Protein AF-A0A1M3NWN2-F1 (afdb_monomer_lite)

Secondary structure (DSSP, 8-state):
----SSTTT-GGGTTS-HHHHHHHHHHHHHHT--HHHHHHHHHHHHHHHHHHHHHHHHH--SGGGGGGHHHHHHHHHHHIIIIIIHHHHHHHHHHTHHHHHHT---

Sequence (106 aa):
MTIYWRLRDIPELRGVSRSRRRRLWREAWSRSFSVRSMGLRLAVMLAFAGLSILLGHLLWPGWLVSAYAIPGILLAGVFNDHAVAQPAARRWLREHAHELDRYAPA

Foldseek 3Di:
DDFDPDLCVQPLCPPPDPVVSVVLLVVLLVVLDDPVLVVVLVVQLVVLLVVQLVVLCVVDPDPCSNVSSVVSNVVSVVCSVGVPRVVSSSVSSVVCVVVVVVPDDD

Structure (mmCIF, N/CA/C/O backbone):
data_AF-A0A1M3NWN2-F1
#
_entry.id   AF-A0A1M3NWN2-F1
#
loop_
_atom_site.group_PDB
_atom_site.id
_atom_site.type_symbol
_atom_site.label_atom_id
_atom_site.label_alt_id
_atom_site.label_comp_id
_atom_site.label_asym_id
_atom_site.label_entity_id
_atom_site.label_seq_id
_atom_site.pdbx_PDB_ins_code
_atom_site.Cartn_x
_atom_site.Cartn_y
_atom_site.Cartn_z
_atom_site.occupancy
_atom_site.B_iso_or_equiv
_atom_site.auth_seq_id
_atom_site.auth_comp_id
_atom_site.auth_asym_id
_atom_site.auth_atom_id
_atom_site.pdbx_PDB_model_num
ATOM 1 N N . MET A 1 1 ? -4.490 -15.087 0.536 1.00 55.69 1 MET A N 1
ATOM 2 C CA . MET A 1 1 ? -4.491 -13.674 0.979 1.00 55.69 1 MET A CA 1
ATOM 3 C C . MET A 1 1 ? -5.793 -13.049 0.494 1.00 55.69 1 MET A C 1
ATOM 5 O O . MET A 1 1 ? -6.020 -13.057 -0.705 1.00 55.69 1 MET A O 1
ATOM 9 N N . THR A 1 2 ? -6.702 -12.628 1.379 1.00 71.81 2 THR A N 1
ATOM 10 C CA . THR A 1 2 ? -8.012 -12.093 0.950 1.00 71.81 2 THR A CA 1
ATOM 11 C C . THR A 1 2 ? -7.910 -10.588 0.732 1.00 71.81 2 THR A C 1
ATOM 13 O O . THR A 1 2 ? -7.611 -9.855 1.678 1.00 7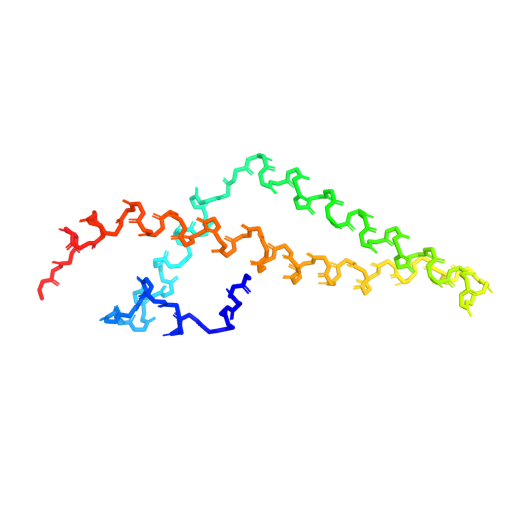1.81 2 THR A O 1
ATOM 16 N N . ILE A 1 3 ? -8.147 -10.144 -0.502 1.00 73.12 3 ILE A N 1
ATOM 17 C CA . ILE A 1 3 ? -8.103 -8.734 -0.898 1.00 73.12 3 ILE A CA 1
ATOM 18 C C . ILE A 1 3 ? -9.499 -8.136 -0.724 1.00 73.12 3 ILE A C 1
ATOM 20 O O . ILE A 1 3 ? -10.464 -8.646 -1.290 1.00 73.12 3 ILE A O 1
ATOM 24 N N . TYR A 1 4 ? -9.610 -7.052 0.048 1.00 79.06 4 TYR A N 1
ATOM 25 C CA . TYR A 1 4 ? -10.870 -6.320 0.198 1.00 79.06 4 TYR A CA 1
ATOM 26 C C . TYR A 1 4 ? -10.771 -4.980 -0.518 1.00 79.06 4 TYR A C 1
ATOM 28 O O . TYR A 1 4 ? -10.039 -4.091 -0.086 1.00 79.06 4 TYR A O 1
ATOM 36 N N . TRP A 1 5 ? -11.533 -4.834 -1.597 1.00 76.25 5 TRP A N 1
ATOM 37 C CA . TRP A 1 5 ? -11.537 -3.629 -2.427 1.00 76.25 5 TRP A CA 1
ATOM 38 C C . TRP A 1 5 ? -12.361 -2.486 -1.831 1.00 76.25 5 TRP A C 1
ATOM 40 O O . TRP A 1 5 ? -12.127 -1.320 -2.142 1.00 76.25 5 TRP A O 1
ATOM 50 N N . ARG A 1 6 ? -13.334 -2.787 -0.959 1.00 81.56 6 ARG A N 1
ATOM 51 C CA . ARG A 1 6 ? -14.149 -1.772 -0.280 1.00 81.56 6 ARG A CA 1
ATOM 52 C C . ARG A 1 6 ? -14.054 -1.927 1.230 1.00 81.56 6 ARG A C 1
ATOM 54 O O . ARG A 1 6 ? -14.165 -3.022 1.767 1.00 81.56 6 ARG A O 1
ATOM 61 N N . LEU A 1 7 ? -13.999 -0.792 1.929 1.00 79.44 7 LEU A N 1
ATOM 62 C CA . LEU A 1 7 ? -14.019 -0.738 3.400 1.00 79.44 7 LEU A CA 1
ATOM 63 C C . LEU A 1 7 ? -15.223 -1.449 4.024 1.00 79.44 7 LEU A C 1
ATOM 65 O O . LEU A 1 7 ? -15.151 -1.909 5.155 1.00 79.44 7 LEU A O 1
ATOM 69 N N . ARG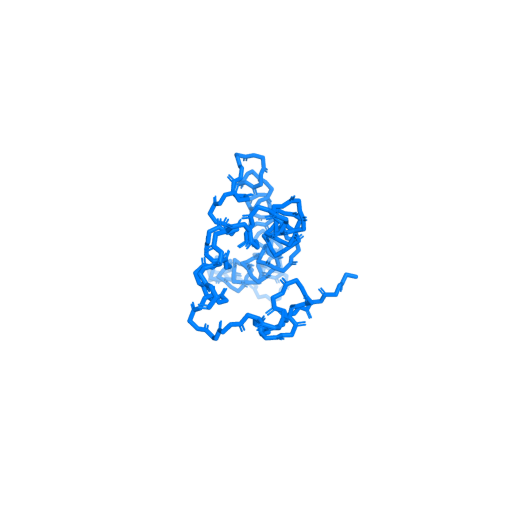 A 1 8 ? -16.349 -1.517 3.306 1.00 78.50 8 ARG A N 1
ATOM 70 C CA . ARG A 1 8 ? -17.560 -2.192 3.785 1.00 78.50 8 ARG A CA 1
ATOM 71 C C . ARG A 1 8 ? -17.432 -3.715 3.819 1.00 78.50 8 ARG A C 1
ATOM 73 O O . ARG A 1 8 ? -18.183 -4.344 4.551 1.00 78.50 8 ARG A O 1
ATOM 80 N N . ASP A 1 9 ? -16.523 -4.268 3.022 1.00 84.25 9 ASP A N 1
ATOM 81 C CA . ASP A 1 9 ? -16.339 -5.711 2.897 1.00 84.25 9 ASP A CA 1
ATOM 82 C C . ASP A 1 9 ? -15.378 -6.228 3.986 1.00 84.25 9 ASP A C 1
ATOM 84 O O . ASP A 1 9 ? -15.328 -7.428 4.246 1.00 84.25 9 ASP A O 1
ATOM 88 N N . ILE A 1 10 ? -14.659 -5.316 4.660 1.00 82.31 10 ILE A N 1
ATOM 89 C CA . ILE A 1 10 ? -13.730 -5.609 5.753 1.00 82.31 10 ILE A CA 1
ATOM 90 C C . ILE A 1 10 ? -14.522 -6.135 6.963 1.00 82.31 10 ILE A C 1
ATOM 92 O O . ILE A 1 10 ? -15.334 -5.388 7.519 1.00 82.31 10 ILE A O 1
ATOM 96 N N . PRO A 1 11 ? -14.296 -7.393 7.393 1.00 81.12 11 PRO A N 1
ATOM 97 C CA . PRO A 1 11 ? -15.013 -8.000 8.514 1.00 81.12 11 PRO A CA 1
ATOM 98 C C . PRO A 1 11 ? -14.905 -7.181 9.800 1.00 81.12 11 PRO A C 1
ATOM 100 O O . PRO A 1 11 ? -15.899 -6.997 10.492 1.00 81.12 11 PRO A O 1
ATOM 103 N N . GLU A 1 12 ? -13.718 -6.627 10.059 1.00 80.69 12 GLU A N 1
ATOM 104 C CA . GLU A 1 12 ? -13.393 -5.845 11.256 1.00 80.69 12 GLU A CA 1
ATOM 105 C C . GLU A 1 12 ? -14.144 -4.501 11.342 1.00 80.69 12 GLU A C 1
ATOM 107 O O . GLU A 1 12 ? -14.119 -3.843 12.373 1.00 80.69 12 GLU A O 1
ATOM 112 N N . LEU A 1 13 ? -14.806 -4.070 10.264 1.00 81.00 13 LEU A N 1
ATOM 113 C CA . LEU A 1 13 ? -15.554 -2.811 10.191 1.00 81.00 13 LEU A CA 1
ATOM 114 C C . LEU A 1 13 ? -17.064 -3.023 9.982 1.00 81.00 13 LEU A C 1
ATOM 116 O O . LEU A 1 13 ? -17.796 -2.060 9.712 1.00 81.00 13 LEU A O 1
ATOM 120 N N . ARG A 1 14 ? -17.548 -4.271 10.061 1.00 80.31 14 ARG A N 1
ATOM 121 C CA . ARG A 1 14 ? -18.988 -4.568 10.005 1.00 80.31 14 ARG A CA 1
ATOM 122 C C . ARG A 1 14 ? -19.684 -3.989 11.240 1.00 80.31 14 ARG A C 1
ATOM 124 O O . ARG A 1 14 ? -19.103 -3.924 12.311 1.00 80.31 14 ARG A O 1
ATOM 131 N N . GLY A 1 15 ? -20.913 -3.502 11.071 1.00 77.81 15 GLY A N 1
ATOM 132 C CA . GLY A 1 15 ? -21.684 -2.856 12.147 1.00 77.81 15 GLY A CA 1
ATOM 133 C C . GLY A 1 15 ? -21.350 -1.379 12.399 1.00 77.81 15 GLY A C 1
ATOM 134 O O . GLY A 1 15 ? -22.179 -0.645 12.919 1.00 77.81 15 GLY A O 1
ATOM 135 N N . VAL A 1 16 ? -20.196 -0.884 11.941 1.00 80.88 16 VAL A N 1
ATOM 136 C CA . VAL A 1 16 ? -19.801 0.523 12.125 1.00 80.88 16 VAL A CA 1
ATOM 137 C C . VAL A 1 16 ? -20.500 1.436 11.103 1.00 80.88 16 VAL A C 1
ATOM 139 O O . VAL A 1 16 ? -20.682 1.060 9.940 1.00 80.88 16 VAL A O 1
ATOM 142 N N . SER A 1 17 ? -20.859 2.669 11.474 1.00 83.38 17 SER A N 1
ATOM 143 C CA . SER A 1 17 ? -21.413 3.660 10.535 1.00 83.38 17 SER A CA 1
ATOM 144 C C . SER A 1 17 ? -20.405 4.060 9.442 1.00 83.38 17 SER A C 1
ATOM 146 O O . SER A 1 17 ? -19.187 3.980 9.615 1.00 83.38 17 SER A O 1
ATOM 148 N N . ARG A 1 18 ? -20.887 4.501 8.271 1.00 79.69 18 ARG A N 1
ATOM 149 C CA . ARG A 1 18 ? -20.024 4.790 7.103 1.00 79.69 18 ARG A CA 1
ATOM 150 C C . ARG A 1 18 ? -18.969 5.871 7.384 1.00 79.69 18 ARG A C 1
ATOM 152 O O . ARG A 1 18 ? -17.839 5.750 6.908 1.00 79.69 18 ARG A O 1
ATOM 159 N N . SER A 1 19 ? -19.329 6.906 8.144 1.00 79.25 19 SER A N 1
ATOM 160 C CA . SER A 1 19 ? -18.424 7.987 8.559 1.00 79.25 19 SER A CA 1
ATOM 161 C C . SER A 1 19 ? -17.333 7.470 9.502 1.00 79.25 19 SER A C 1
ATOM 163 O O . SER A 1 19 ? -16.149 7.724 9.273 1.00 79.25 19 SER A O 1
ATOM 165 N N . ARG A 1 20 ? -17.709 6.655 10.496 1.00 81.50 20 ARG A N 1
ATOM 166 C CA . ARG A 1 20 ? -16.779 6.082 11.477 1.00 81.50 20 ARG A CA 1
ATOM 167 C C . ARG A 1 20 ? -15.846 5.036 10.858 1.00 81.50 20 ARG A C 1
ATOM 169 O O . ARG A 1 20 ? -14.657 5.068 11.156 1.00 81.50 20 ARG A O 1
ATOM 176 N N . ARG A 1 21 ? -16.303 4.216 9.897 1.00 86.19 21 ARG A N 1
ATOM 177 C CA . ARG A 1 21 ? -15.435 3.265 9.160 1.00 86.19 21 ARG A CA 1
ATOM 178 C C . ARG A 1 21 ? -14.230 3.939 8.515 1.00 86.19 21 ARG A C 1
ATOM 180 O O . ARG A 1 21 ? -13.123 3.426 8.604 1.00 86.19 21 ARG A O 1
ATOM 187 N N . ARG A 1 22 ? -14.436 5.087 7.860 1.00 84.38 22 ARG A N 1
ATOM 188 C CA . ARG A 1 22 ? -13.344 5.824 7.201 1.00 84.38 22 ARG A CA 1
ATOM 189 C C . ARG A 1 22 ? -12.349 6.384 8.211 1.00 84.38 22 ARG A C 1
ATOM 191 O O . ARG A 1 22 ? -11.152 6.347 7.946 1.00 84.38 22 ARG A O 1
ATOM 198 N N . ARG A 1 23 ? -12.839 6.891 9.346 1.00 84.69 23 ARG A N 1
ATOM 199 C CA . ARG A 1 23 ? -11.991 7.418 10.420 1.00 84.69 23 ARG A CA 1
ATOM 200 C C . ARG A 1 23 ? -11.135 6.312 11.037 1.00 84.69 23 ARG A C 1
ATOM 202 O O . ARG A 1 23 ? -9.918 6.444 11.030 1.00 84.69 23 ARG A O 1
ATOM 209 N N . LE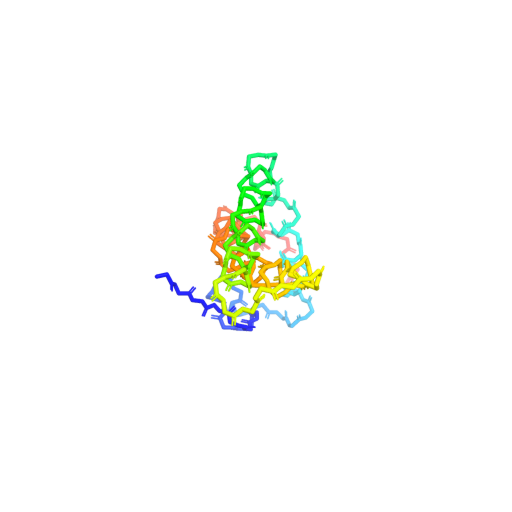U A 1 24 ? -11.759 5.205 11.441 1.00 85.12 24 LEU A N 1
ATOM 210 C CA . LEU A 1 24 ? -11.064 4.044 12.007 1.00 85.12 24 LEU A CA 1
ATOM 211 C C . LEU A 1 24 ? -10.064 3.438 11.027 1.00 85.12 24 LEU A C 1
ATOM 213 O O . LEU A 1 24 ? -8.955 3.095 11.411 1.00 85.12 24 LEU A O 1
ATOM 217 N N . TRP A 1 25 ? -10.423 3.354 9.744 1.00 87.25 25 TRP A N 1
ATOM 218 C CA . TRP A 1 25 ? -9.498 2.872 8.726 1.00 87.25 25 TRP A CA 1
ATOM 219 C C . TRP A 1 25 ? -8.278 3.779 8.565 1.00 87.25 25 TRP A C 1
ATOM 221 O O . TRP A 1 25 ? -7.159 3.285 8.487 1.00 87.25 25 TRP A O 1
ATOM 231 N N . ARG A 1 26 ? -8.475 5.104 8.523 1.00 85.44 26 ARG A N 1
ATOM 232 C CA . ARG A 1 26 ? -7.364 6.064 8.428 1.00 85.44 26 ARG A CA 1
ATOM 233 C C . ARG A 1 26 ? -6.451 5.998 9.645 1.00 85.44 26 ARG A C 1
ATOM 235 O O . ARG A 1 26 ? -5.240 6.059 9.482 1.00 85.44 26 ARG A O 1
ATOM 242 N N . GLU A 1 27 ? -7.030 5.865 10.829 1.00 86.06 27 GLU A N 1
ATOM 243 C CA . GLU A 1 27 ? -6.283 5.740 12.076 1.00 86.06 27 GLU A CA 1
ATOM 244 C C . GLU A 1 27 ? -5.495 4.432 12.131 1.00 86.06 27 GLU A C 1
ATOM 246 O O . GLU A 1 27 ? -4.291 4.450 12.358 1.00 86.06 27 GLU A O 1
ATOM 251 N N . ALA A 1 28 ? -6.131 3.310 11.795 1.00 86.81 28 ALA A N 1
ATOM 252 C CA . ALA A 1 28 ? -5.450 2.029 11.685 1.00 86.81 28 ALA A CA 1
ATOM 253 C C . ALA A 1 28 ? -4.307 2.083 10.672 1.00 86.81 28 ALA A C 1
ATOM 255 O O . ALA A 1 28 ? -3.217 1.587 10.934 1.00 86.81 28 ALA A O 1
ATOM 256 N N . TRP A 1 29 ? -4.530 2.714 9.521 1.00 84.94 29 TRP A N 1
ATOM 257 C CA . TRP A 1 29 ? -3.521 2.847 8.479 1.00 84.94 29 TRP A CA 1
ATOM 258 C C . TRP A 1 29 ? -2.333 3.711 8.912 1.00 84.94 29 TRP A C 1
ATOM 260 O O . TRP A 1 29 ? -1.192 3.331 8.656 1.00 84.94 29 TRP A O 1
ATOM 270 N N . SER A 1 30 ? -2.577 4.846 9.577 1.00 84.56 30 SER A N 1
ATOM 271 C CA . SER A 1 30 ? -1.503 5.719 10.061 1.00 84.56 30 SER A CA 1
ATOM 272 C C . SER A 1 30 ? -0.720 5.071 11.202 1.00 84.56 30 SER A C 1
ATOM 274 O O . SER A 1 30 ? 0.507 5.109 11.197 1.00 84.56 30 SER A O 1
ATOM 276 N N . ARG A 1 31 ? -1.411 4.411 12.137 1.00 84.12 31 ARG A N 1
ATOM 277 C CA . ARG A 1 31 ? -0.802 3.731 13.290 1.00 84.12 31 ARG A CA 1
ATOM 278 C C . ARG A 1 31 ? -0.065 2.451 12.915 1.00 84.12 31 ARG A C 1
ATOM 280 O O . ARG A 1 31 ? 0.895 2.087 13.580 1.00 84.12 31 ARG A O 1
ATOM 287 N N . SER A 1 32 ? -0.473 1.793 11.832 1.00 83.25 32 SER A N 1
ATOM 288 C CA . SER A 1 32 ? 0.201 0.593 11.316 1.00 83.25 32 SER A CA 1
ATOM 289 C C . SER A 1 32 ? 1.439 0.905 10.476 1.00 83.25 32 SER A C 1
ATOM 291 O O . SER A 1 32 ? 2.143 -0.015 10.047 1.00 83.25 32 SER A O 1
ATOM 293 N N . PHE A 1 33 ? 1.703 2.184 10.195 1.00 79.88 33 PHE A N 1
ATOM 294 C CA . PHE A 1 33 ? 2.874 2.596 9.440 1.00 79.88 33 PHE A CA 1
ATOM 295 C C . PHE A 1 33 ? 4.117 2.515 10.331 1.00 79.88 33 PHE A C 1
ATOM 297 O O . PHE A 1 33 ? 4.277 3.269 11.285 1.00 79.88 33 PHE A O 1
ATOM 304 N N . SER A 1 34 ? 5.013 1.583 10.014 1.00 80.69 34 SER A N 1
ATOM 305 C CA . SER A 1 34 ? 6.301 1.422 10.697 1.00 80.69 34 SER A CA 1
ATOM 306 C C . SER A 1 34 ? 7.465 1.636 9.734 1.00 80.69 34 SER A C 1
ATOM 308 O O . SER A 1 34 ? 7.343 1.371 8.535 1.00 80.69 34 SER A O 1
ATOM 310 N N . VAL A 1 35 ? 8.630 2.029 10.258 1.00 81.06 35 VAL A N 1
ATOM 311 C CA . VAL A 1 35 ? 9.873 2.168 9.471 1.00 81.06 35 VAL A CA 1
ATOM 312 C C . VAL A 1 35 ? 10.206 0.867 8.728 1.00 81.06 35 VAL A C 1
ATOM 314 O O . VAL A 1 35 ? 10.563 0.887 7.552 1.00 81.06 35 VAL A O 1
ATOM 317 N N . ARG A 1 36 ? 9.975 -0.288 9.366 1.00 78.44 36 ARG A N 1
ATOM 318 C CA . ARG A 1 36 ? 10.133 -1.606 8.733 1.00 78.44 36 ARG A CA 1
ATOM 319 C C . ARG A 1 36 ? 9.196 -1.791 7.537 1.00 78.44 36 ARG A C 1
ATOM 321 O O . ARG A 1 36 ? 9.619 -2.292 6.498 1.00 78.44 36 ARG A O 1
ATOM 328 N N . SER A 1 37 ? 7.934 -1.373 7.660 1.00 81.25 37 SER A N 1
ATOM 329 C CA . SER A 1 37 ? 6.984 -1.417 6.541 1.00 81.25 37 SER A CA 1
ATOM 330 C C . SER A 1 37 ? 7.358 -0.449 5.417 1.00 81.25 37 SER A C 1
ATOM 332 O O . SER A 1 37 ? 7.136 -0.765 4.254 1.00 81.25 37 SER A O 1
ATOM 334 N N . MET A 1 38 ? 7.980 0.688 5.739 1.00 84.25 38 MET A N 1
ATOM 335 C CA . MET A 1 38 ? 8.468 1.652 4.753 1.00 84.25 38 MET A CA 1
ATOM 336 C C . MET A 1 38 ? 9.635 1.085 3.938 1.00 84.25 38 MET A C 1
ATOM 338 O O . MET A 1 38 ? 9.611 1.174 2.713 1.00 84.25 38 MET A O 1
ATOM 342 N N . GLY A 1 39 ? 10.592 0.418 4.593 1.00 87.75 39 GLY A N 1
ATOM 343 C CA . GLY A 1 39 ? 11.674 -0.295 3.909 1.00 87.75 39 GLY A CA 1
ATOM 344 C C . GLY A 1 39 ? 11.154 -1.384 2.966 1.00 87.75 39 GLY A C 1
ATOM 345 O O . GLY A 1 39 ? 11.573 -1.452 1.813 1.00 87.75 39 GLY A O 1
ATOM 346 N N . LEU A 1 40 ? 10.173 -2.179 3.412 1.00 86.56 40 LEU A N 1
ATOM 347 C CA . LEU A 1 40 ? 9.545 -3.197 2.564 1.00 86.56 40 LEU A CA 1
ATOM 348 C C . LEU A 1 40 ? 8.835 -2.575 1.351 1.00 86.56 40 LEU A C 1
ATOM 350 O O . LEU A 1 40 ? 8.979 -3.071 0.237 1.00 86.56 40 LEU A O 1
ATOM 354 N N . ARG A 1 41 ? 8.109 -1.467 1.545 1.00 86.75 41 ARG A N 1
ATOM 355 C CA . ARG A 1 41 ? 7.422 -0.762 0.453 1.00 86.75 41 ARG A CA 1
ATOM 356 C C . ARG A 1 41 ? 8.394 -0.220 -0.591 1.00 86.75 41 ARG A C 1
ATOM 358 O O . ARG A 1 41 ? 8.131 -0.371 -1.783 1.00 86.75 41 ARG A O 1
ATOM 365 N N . LEU A 1 42 ? 9.506 0.366 -0.143 1.00 88.50 42 LEU A N 1
ATOM 366 C CA . LEU A 1 42 ? 10.580 0.849 -1.014 1.00 88.50 42 LEU A CA 1
ATOM 367 C C . LEU A 1 42 ? 11.215 -0.299 -1.801 1.00 88.50 42 LEU A C 1
ATOM 369 O O . LEU A 1 42 ? 11.364 -0.188 -3.014 1.00 88.50 42 LEU A O 1
ATOM 373 N N . ALA A 1 43 ? 11.520 -1.419 -1.140 1.00 90.19 43 ALA A N 1
ATOM 374 C CA . ALA A 1 43 ? 12.079 -2.594 -1.801 1.00 90.19 43 ALA A CA 1
ATOM 375 C C . ALA A 1 43 ? 11.143 -3.138 -2.895 1.00 90.19 43 ALA A C 1
ATOM 377 O O . ALA A 1 43 ? 11.595 -3.416 -4.002 1.00 90.19 43 ALA A O 1
ATOM 378 N N . VAL A 1 44 ? 9.833 -3.219 -2.624 1.00 90.50 44 VAL A N 1
ATOM 379 C CA . VAL A 1 44 ? 8.833 -3.627 -3.626 1.00 90.50 44 VAL A CA 1
ATOM 380 C C . VAL A 1 44 ? 8.769 -2.626 -4.784 1.00 90.50 44 VAL A C 1
ATOM 382 O O . VAL A 1 44 ? 8.759 -3.046 -5.938 1.00 90.50 44 VAL A O 1
ATOM 385 N N . MET A 1 45 ? 8.766 -1.315 -4.512 1.00 90.25 45 MET A N 1
ATOM 386 C CA . MET A 1 45 ? 8.760 -0.295 -5.573 1.00 90.25 45 MET A CA 1
ATOM 387 C C . MET A 1 45 ? 9.980 -0.407 -6.483 1.00 90.25 45 MET A C 1
ATOM 389 O O . MET A 1 45 ? 9.820 -0.419 -7.701 1.00 90.25 45 MET A O 1
ATOM 393 N N . LEU A 1 46 ? 11.177 -0.544 -5.911 1.00 90.69 46 LEU A N 1
ATOM 394 C CA . LEU A 1 46 ? 12.408 -0.699 -6.685 1.00 90.69 46 LEU A CA 1
ATOM 395 C C . LEU A 1 46 ? 12.418 -2.004 -7.488 1.00 90.69 46 LEU A C 1
ATOM 397 O O . LEU A 1 46 ? 12.803 -1.990 -8.654 1.00 90.69 46 LEU A O 1
ATOM 401 N N . ALA A 1 47 ? 11.948 -3.111 -6.905 1.00 91.62 47 ALA A N 1
ATOM 402 C CA . ALA A 1 47 ? 11.884 -4.399 -7.591 1.00 91.62 47 ALA A CA 1
ATOM 403 C C . ALA A 1 47 ? 10.950 -4.360 -8.810 1.00 91.62 47 ALA A C 1
ATOM 405 O O . ALA A 1 47 ? 11.336 -4.784 -9.897 1.00 91.62 47 ALA A O 1
ATOM 406 N N . PHE A 1 48 ? 9.742 -3.814 -8.660 1.00 90.50 48 PHE A N 1
ATOM 407 C CA . PHE A 1 48 ? 8.791 -3.698 -9.767 1.00 90.50 48 PHE A CA 1
ATOM 408 C C . PHE A 1 48 ? 9.242 -2.679 -10.816 1.00 90.50 48 PHE A C 1
ATOM 410 O O . PHE A 1 48 ? 9.113 -2.949 -12.006 1.00 90.50 48 PHE A O 1
ATOM 417 N N . ALA A 1 49 ? 9.801 -1.538 -10.401 1.00 89.31 49 ALA A N 1
ATOM 418 C CA . ALA A 1 49 ? 10.366 -0.563 -11.332 1.00 89.31 49 ALA A CA 1
ATOM 419 C C . ALA A 1 49 ? 11.501 -1.186 -12.159 1.00 89.31 49 ALA A C 1
ATOM 421 O O . ALA A 1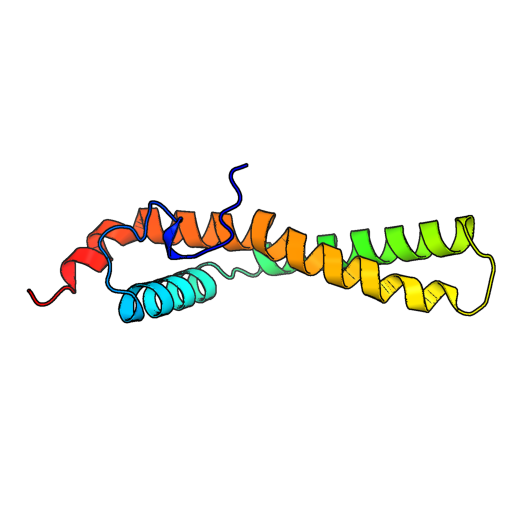 49 ? 11.491 -1.091 -13.384 1.00 89.31 49 ALA A O 1
ATOM 422 N N . GLY A 1 50 ? 12.434 -1.883 -11.501 1.00 89.00 50 GLY A N 1
ATOM 423 C CA . GLY A 1 50 ? 13.534 -2.586 -12.159 1.00 89.00 50 GLY A CA 1
ATOM 424 C C . GLY A 1 50 ? 13.048 -3.682 -13.105 1.00 89.00 50 GLY A C 1
ATOM 425 O O . GLY A 1 50 ? 13.515 -3.759 -14.238 1.00 89.00 50 GLY A O 1
ATOM 426 N N . LEU A 1 51 ? 12.059 -4.479 -12.687 1.00 91.25 51 LEU A N 1
ATOM 427 C CA . LEU A 1 51 ? 11.458 -5.511 -13.533 1.00 91.25 51 LEU A CA 1
ATOM 428 C C . LEU A 1 51 ? 10.782 -4.910 -14.772 1.00 91.25 51 LEU A C 1
ATOM 430 O O . LEU A 1 51 ? 10.949 -5.432 -15.870 1.00 91.25 51 LEU A O 1
ATOM 434 N N . SER A 1 52 ? 10.041 -3.811 -14.625 1.00 88.19 52 SER A N 1
ATOM 435 C CA . SER A 1 52 ? 9.387 -3.162 -15.764 1.00 88.19 52 SER A CA 1
ATOM 436 C C . SER A 1 52 ? 10.380 -2.508 -16.723 1.00 88.19 52 SER A C 1
ATOM 438 O O . SER A 1 52 ? 10.179 -2.589 -17.930 1.00 88.19 52 SER A O 1
ATOM 440 N N . ILE A 1 53 ? 11.475 -1.931 -16.220 1.00 87.44 53 ILE A N 1
ATOM 441 C CA . ILE A 1 53 ? 12.586 -1.444 -17.054 1.00 87.44 53 ILE A CA 1
ATOM 442 C C . ILE A 1 53 ? 13.244 -2.612 -17.803 1.00 87.44 53 ILE A C 1
ATOM 444 O O . ILE A 1 53 ? 13.454 -2.523 -19.010 1.00 87.44 53 ILE A O 1
ATOM 448 N N . LEU A 1 54 ? 13.531 -3.726 -17.120 1.00 88.81 54 LEU A N 1
ATOM 449 C CA . LEU A 1 54 ? 14.129 -4.918 -17.730 1.00 88.81 54 LEU A CA 1
ATOM 450 C C . LEU A 1 54 ? 13.241 -5.492 -18.843 1.00 88.81 54 LEU A C 1
ATOM 452 O O . LEU A 1 54 ? 13.724 -5.784 -19.935 1.00 88.81 54 LEU A O 1
ATOM 456 N N . LEU A 1 55 ? 11.935 -5.608 -18.586 1.00 86.69 55 LEU A N 1
ATOM 457 C CA . LEU A 1 55 ? 10.953 -6.021 -19.589 1.00 86.69 55 LEU A CA 1
ATOM 458 C C . LEU A 1 55 ? 10.870 -5.018 -20.742 1.00 86.69 55 LEU A C 1
ATOM 460 O O . LEU A 1 55 ? 10.804 -5.429 -21.896 1.00 86.69 55 LEU A O 1
ATOM 464 N N . GLY A 1 56 ? 10.924 -3.718 -20.448 1.00 85.62 56 GLY A N 1
ATOM 465 C CA . GLY A 1 56 ? 10.983 -2.668 -21.461 1.00 85.62 56 GLY A CA 1
ATOM 466 C C . GLY A 1 56 ? 12.188 -2.836 -22.387 1.00 85.62 56 GLY A C 1
ATOM 467 O O . GLY A 1 56 ? 12.021 -2.795 -23.601 1.00 85.62 56 GLY A O 1
ATOM 468 N N . HIS A 1 57 ? 13.374 -3.121 -21.837 1.00 84.56 57 HIS A N 1
ATOM 469 C CA . HIS A 1 57 ? 14.580 -3.396 -22.628 1.00 84.56 57 HIS A CA 1
ATOM 470 C C . HIS A 1 57 ? 14.444 -4.642 -23.508 1.00 84.56 57 HIS A C 1
ATOM 472 O O . HIS A 1 57 ? 14.938 -4.638 -24.633 1.00 84.56 57 HIS A O 1
ATOM 478 N N . LEU A 1 58 ? 13.787 -5.692 -23.009 1.00 84.69 58 LEU A N 1
ATOM 479 C CA . LEU A 1 58 ? 13.597 -6.943 -23.745 1.00 84.69 58 LEU A CA 1
ATOM 480 C C . LEU A 1 58 ? 12.580 -6.801 -24.888 1.00 84.69 58 LEU A C 1
ATOM 482 O O . LEU A 1 58 ? 12.753 -7.402 -25.944 1.00 84.69 58 LEU A O 1
ATOM 486 N N . LEU A 1 59 ? 11.515 -6.026 -24.667 1.00 83.00 59 LEU A N 1
ATOM 487 C CA . LEU A 1 59 ? 10.403 -5.875 -25.608 1.00 83.00 59 LEU A CA 1
ATOM 488 C C . LEU A 1 59 ? 10.631 -4.759 -26.631 1.00 83.00 59 LEU A C 1
ATOM 490 O O . LEU A 1 59 ? 10.141 -4.859 -27.753 1.00 83.00 59 LEU A O 1
ATOM 494 N N . TRP A 1 60 ? 11.345 -3.694 -26.257 1.00 79.44 60 TRP A N 1
ATOM 495 C CA . TRP A 1 60 ? 11.625 -2.572 -27.146 1.00 79.44 60 TRP A CA 1
ATOM 496 C C . TRP A 1 60 ? 12.962 -1.902 -26.796 1.00 79.44 60 TRP A C 1
ATOM 498 O O . TRP A 1 60 ? 13.030 -1.072 -25.885 1.00 79.44 60 TRP A O 1
ATOM 508 N N . PRO A 1 61 ? 14.049 -2.207 -27.523 1.00 72.38 61 PRO A N 1
ATOM 509 C CA . PRO A 1 61 ? 15.312 -1.520 -27.313 1.00 72.38 61 PRO A CA 1
ATOM 510 C C . PRO A 1 61 ? 15.182 -0.062 -27.775 1.00 72.38 61 PRO A C 1
ATOM 512 O O . PRO A 1 61 ? 14.929 0.223 -28.944 1.00 72.38 61 PRO A O 1
ATOM 515 N N . GLY A 1 62 ? 15.324 0.880 -26.842 1.00 76.44 62 GLY A N 1
ATOM 516 C CA . GLY A 1 62 ? 15.230 2.306 -27.133 1.00 76.44 62 GLY A CA 1
ATOM 517 C C . GLY A 1 62 ? 15.473 3.189 -25.912 1.00 76.44 62 GLY A C 1
ATOM 518 O O . GLY A 1 62 ? 15.438 2.743 -24.768 1.00 76.44 62 GLY A O 1
ATOM 519 N N . TRP A 1 63 ? 15.700 4.477 -26.150 1.00 72.19 63 TRP A N 1
ATOM 520 C CA . TRP A 1 63 ? 15.971 5.464 -25.097 1.00 72.19 63 TRP A CA 1
ATOM 521 C C . TRP A 1 63 ? 14.761 5.737 -24.178 1.00 72.19 63 TRP A C 1
ATOM 523 O O . TRP A 1 63 ? 14.924 6.271 -23.084 1.00 72.19 63 TRP A O 1
ATOM 533 N N . LEU A 1 64 ? 13.553 5.326 -24.583 1.00 75.19 64 LEU A N 1
ATOM 534 C CA . LEU A 1 64 ? 12.316 5.467 -23.803 1.00 75.19 64 LEU A CA 1
ATOM 535 C C . LEU A 1 64 ? 12.104 4.358 -22.760 1.00 75.19 64 LEU A C 1
ATOM 537 O O . LEU A 1 64 ? 11.079 4.361 -22.082 1.00 75.19 64 LEU A O 1
ATOM 541 N N . VAL A 1 65 ? 13.044 3.420 -22.585 1.00 78.56 65 VAL A N 1
ATOM 542 C CA . VAL A 1 65 ? 12.843 2.285 -21.669 1.00 78.56 65 VAL A CA 1
ATOM 543 C C . VAL A 1 65 ? 12.619 2.726 -20.212 1.00 78.56 65 VAL A C 1
ATOM 545 O O . VAL A 1 65 ? 11.815 2.133 -19.492 1.00 78.56 65 VAL A O 1
ATOM 548 N N . SER A 1 66 ? 13.214 3.845 -19.795 1.00 76.25 66 SER A N 1
ATOM 549 C CA . SER A 1 66 ? 12.984 4.437 -18.471 1.00 76.25 66 SER A CA 1
ATOM 550 C C . SER A 1 66 ? 11.519 4.826 -18.219 1.00 76.25 66 SER A C 1
ATOM 552 O O . SER A 1 66 ? 11.088 4.860 -17.068 1.00 76.25 66 SER A O 1
ATOM 554 N N . ALA A 1 67 ? 10.719 5.063 -19.266 1.00 82.06 67 ALA A N 1
ATOM 555 C CA . ALA A 1 67 ? 9.287 5.334 -19.126 1.00 82.06 67 ALA A CA 1
ATOM 556 C C . ALA A 1 67 ? 8.502 4.108 -18.620 1.00 82.06 67 ALA A C 1
ATOM 558 O O . ALA A 1 67 ? 7.479 4.268 -17.953 1.00 82.06 67 ALA A O 1
ATOM 559 N N . TYR A 1 68 ? 9.006 2.885 -18.839 1.00 82.06 68 TYR A N 1
ATOM 560 C CA . TYR A 1 68 ? 8.393 1.662 -18.308 1.00 82.06 68 TYR A CA 1
ATOM 561 C C . TYR A 1 68 ? 8.561 1.512 -16.794 1.00 82.06 68 TYR A C 1
ATOM 563 O O . TYR A 1 68 ? 7.874 0.695 -16.186 1.00 82.06 68 TYR A O 1
ATOM 571 N N . ALA A 1 69 ? 9.384 2.334 -16.140 1.00 83.25 69 ALA A N 1
ATOM 572 C CA . ALA A 1 69 ? 9.417 2.375 -14.681 1.00 83.25 69 ALA A CA 1
ATOM 573 C C . ALA A 1 69 ? 8.050 2.769 -14.089 1.00 83.25 69 ALA A C 1
ATOM 575 O O . ALA A 1 69 ? 7.662 2.261 -13.040 1.00 83.25 69 ALA A O 1
ATOM 576 N N . ILE A 1 70 ? 7.299 3.640 -14.776 1.00 85.44 70 ILE A N 1
ATOM 577 C CA . ILE A 1 70 ? 6.014 4.180 -14.308 1.00 85.44 70 ILE A CA 1
ATOM 578 C C . ILE A 1 70 ? 4.977 3.071 -14.057 1.00 85.44 70 ILE A C 1
ATOM 580 O O . ILE A 1 70 ? 4.484 2.987 -12.930 1.00 85.44 70 ILE A O 1
ATOM 584 N N . PRO A 1 71 ? 4.641 2.191 -15.023 1.00 86.75 71 PRO A N 1
ATOM 585 C CA . PRO A 1 71 ? 3.696 1.104 -14.769 1.00 86.75 71 PRO A CA 1
ATOM 586 C C . PRO A 1 71 ? 4.174 0.149 -13.666 1.00 86.75 71 PRO A C 1
ATOM 588 O O . PRO A 1 71 ? 3.355 -0.288 -12.858 1.00 86.75 71 PRO A O 1
ATOM 591 N N . GLY A 1 72 ? 5.483 -0.113 -13.562 1.00 86.44 72 GLY A N 1
ATOM 592 C CA . GLY A 1 72 ? 6.053 -0.902 -12.466 1.00 86.44 72 GLY A CA 1
ATOM 593 C C . GLY A 1 72 ? 5.809 -0.265 -11.098 1.00 86.44 72 GLY A C 1
ATOM 594 O O . GLY A 1 72 ? 5.310 -0.916 -10.182 1.00 86.44 72 GLY A O 1
ATOM 595 N N . ILE A 1 73 ? 6.072 1.036 -10.970 1.00 88.12 73 ILE A N 1
ATOM 596 C CA . ILE A 1 73 ? 5.827 1.804 -9.742 1.00 88.12 73 ILE A CA 1
ATOM 597 C C . ILE A 1 73 ? 4.339 1.795 -9.363 1.00 88.12 73 ILE A C 1
ATOM 599 O O . ILE A 1 73 ? 4.004 1.615 -8.190 1.00 88.12 73 ILE A O 1
ATOM 603 N N . LEU A 1 74 ? 3.437 1.955 -10.335 1.00 90.25 74 LEU A N 1
ATOM 604 C CA . LEU A 1 74 ? 1.992 1.919 -10.087 1.00 90.25 74 LEU A CA 1
ATOM 605 C C . LEU A 1 74 ? 1.542 0.544 -9.574 1.00 90.25 74 LEU A C 1
ATOM 607 O O . LEU A 1 74 ? 0.820 0.461 -8.578 1.00 90.25 74 LEU A O 1
ATOM 611 N N . LEU A 1 75 ? 2.015 -0.535 -10.202 1.00 89.81 75 LEU A N 1
ATOM 612 C CA . LEU A 1 75 ? 1.738 -1.903 -9.759 1.00 89.81 75 LEU A CA 1
ATOM 613 C C . LEU A 1 75 ? 2.305 -2.176 -8.362 1.00 89.81 75 LEU A C 1
ATOM 615 O O . LEU A 1 75 ? 1.632 -2.796 -7.536 1.00 89.81 75 LEU A O 1
ATOM 619 N N . ALA A 1 76 ? 3.494 -1.655 -8.061 1.00 89.31 76 ALA A N 1
ATOM 620 C CA . ALA A 1 76 ? 4.078 -1.736 -6.729 1.00 89.31 76 ALA A CA 1
ATOM 621 C C . ALA A 1 76 ? 3.227 -1.026 -5.675 1.00 89.31 76 ALA A C 1
ATOM 623 O O . ALA A 1 76 ? 3.110 -1.519 -4.557 1.00 89.31 76 ALA A O 1
ATOM 624 N N . GLY A 1 77 ? 2.620 0.115 -6.019 1.00 86.94 77 GLY A N 1
ATOM 625 C CA . GLY A 1 77 ? 1.686 0.830 -5.149 1.00 86.94 77 GLY A CA 1
ATOM 626 C C . GLY A 1 77 ? 0.484 -0.037 -4.778 1.00 86.94 77 GLY A C 1
ATOM 627 O O . GLY A 1 77 ? 0.220 -0.252 -3.596 1.00 86.94 77 GLY A O 1
ATOM 628 N N . VAL A 1 78 ? -0.170 -0.629 -5.782 1.00 87.69 78 VAL A N 1
ATOM 629 C CA . VAL A 1 78 ? -1.304 -1.550 -5.580 1.00 87.69 78 VAL A CA 1
ATOM 630 C C . VAL A 1 78 ? -0.888 -2.758 -4.736 1.00 87.69 78 VAL A C 1
ATOM 632 O O . VAL A 1 78 ? -1.581 -3.129 -3.785 1.00 87.69 78 VAL A O 1
ATOM 635 N N . PHE A 1 79 ?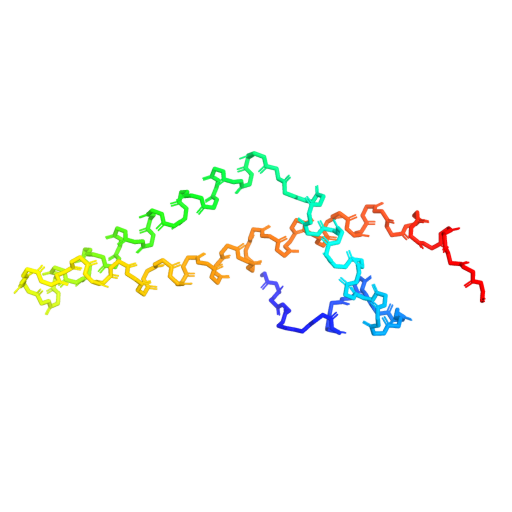 0.266 -3.358 -5.035 1.00 88.88 79 PHE A N 1
ATOM 636 C CA . PHE A 1 79 ? 0.780 -4.486 -4.265 1.00 88.88 79 PHE A CA 1
ATOM 637 C C . PHE A 1 79 ? 1.068 -4.095 -2.813 1.00 88.88 79 PHE A C 1
ATOM 639 O O . PHE A 1 79 ? 0.663 -4.798 -1.893 1.00 88.88 79 PHE A O 1
ATOM 646 N N . ASN A 1 80 ? 1.720 -2.958 -2.583 1.00 88.44 80 ASN A N 1
ATOM 647 C CA . ASN A 1 80 ? 2.019 -2.461 -1.244 1.00 88.44 80 ASN A CA 1
ATOM 648 C C . ASN A 1 80 ? 0.748 -2.199 -0.433 1.00 88.44 80 ASN A C 1
ATOM 650 O O . ASN A 1 80 ? 0.684 -2.573 0.743 1.00 88.44 80 ASN A O 1
ATOM 654 N N . ASP A 1 81 ? -0.273 -1.614 -1.053 1.00 85.69 81 ASP A N 1
ATOM 655 C CA . ASP A 1 81 ? -1.539 -1.336 -0.388 1.00 85.69 81 ASP A CA 1
ATOM 656 C C . ASP A 1 81 ? -2.238 -2.626 0.049 1.00 85.69 81 ASP A C 1
ATOM 658 O O . ASP A 1 81 ? -2.687 -2.726 1.194 1.00 85.69 81 ASP A O 1
ATOM 662 N N . HIS A 1 82 ? -2.265 -3.650 -0.804 1.00 83.69 82 HIS A N 1
ATOM 663 C CA . HIS A 1 82 ? -2.989 -4.889 -0.517 1.00 83.69 82 HIS A CA 1
ATOM 664 C C . HIS A 1 82 ? -2.187 -5.941 0.254 1.00 83.69 82 HIS A C 1
ATOM 666 O O . HIS A 1 82 ? -2.754 -6.656 1.084 1.00 83.69 82 HIS A O 1
ATOM 672 N N . ALA A 1 83 ? -0.882 -6.051 0.010 1.00 84.69 83 ALA A N 1
ATOM 673 C CA . ALA A 1 83 ? -0.037 -7.081 0.605 1.00 84.69 83 ALA A CA 1
ATOM 674 C C . ALA A 1 83 ? 0.632 -6.632 1.910 1.00 84.69 83 ALA A C 1
ATOM 676 O O . ALA A 1 83 ? 0.890 -7.459 2.785 1.00 84.69 83 ALA A O 1
ATOM 677 N N . VAL A 1 84 ? 0.898 -5.331 2.067 1.00 83.31 84 VAL A N 1
ATOM 678 C CA . VAL A 1 84 ? 1.643 -4.805 3.222 1.00 83.31 84 VAL A CA 1
ATOM 679 C C . VAL A 1 84 ? 0.741 -3.967 4.118 1.00 83.31 84 VAL A C 1
ATOM 681 O O . VAL A 1 84 ? 0.597 -4.256 5.307 1.00 83.31 84 VAL A O 1
ATOM 684 N N . ALA A 1 85 ? 0.112 -2.938 3.557 1.00 84.44 85 ALA A N 1
ATOM 685 C CA . ALA A 1 85 ? -0.601 -1.931 4.328 1.00 84.44 85 ALA A CA 1
ATOM 686 C C . ALA A 1 85 ? -1.935 -2.444 4.882 1.00 84.44 85 ALA A C 1
ATOM 688 O O . ALA A 1 85 ? -2.190 -2.359 6.083 1.00 84.44 85 ALA A O 1
ATOM 689 N N . GLN A 1 86 ? -2.765 -3.036 4.023 1.00 85.50 86 GLN A N 1
ATOM 690 C CA . GLN A 1 86 ? -4.082 -3.540 4.389 1.00 85.50 86 GLN A CA 1
ATOM 691 C C . GLN A 1 86 ? -4.027 -4.645 5.464 1.00 85.50 86 GLN A C 1
ATOM 693 O O . GLN A 1 86 ? -4.812 -4.573 6.412 1.00 85.50 86 GLN A O 1
ATOM 698 N N . PRO A 1 87 ? -3.115 -5.636 5.418 1.00 85.12 87 PRO A N 1
ATOM 699 C CA . PRO A 1 87 ? -2.999 -6.636 6.479 1.00 85.12 87 PRO A CA 1
ATOM 700 C C . PRO A 1 87 ? -2.468 -6.065 7.796 1.00 85.12 87 PRO A C 1
ATOM 702 O O . PRO A 1 87 ? -2.867 -6.534 8.859 1.00 85.12 87 PRO A O 1
ATOM 705 N N . ALA A 1 88 ? -1.577 -5.069 7.750 1.00 85.88 88 ALA A N 1
ATOM 706 C CA . ALA A 1 88 ? -1.091 -4.391 8.951 1.00 85.88 88 ALA A CA 1
ATOM 707 C C . ALA A 1 88 ? -2.217 -3.587 9.624 1.00 85.88 88 ALA A C 1
ATOM 709 O O . ALA A 1 88 ? -2.498 -3.812 10.797 1.00 85.88 88 ALA A O 1
ATOM 710 N N . ALA A 1 89 ? -2.952 -2.782 8.848 1.00 86.81 89 ALA A N 1
ATOM 711 C CA . ALA A 1 89 ? -4.117 -2.034 9.325 1.00 86.81 89 ALA A CA 1
ATOM 712 C C . ALA A 1 89 ? -5.194 -2.950 9.923 1.00 86.81 89 ALA A C 1
AT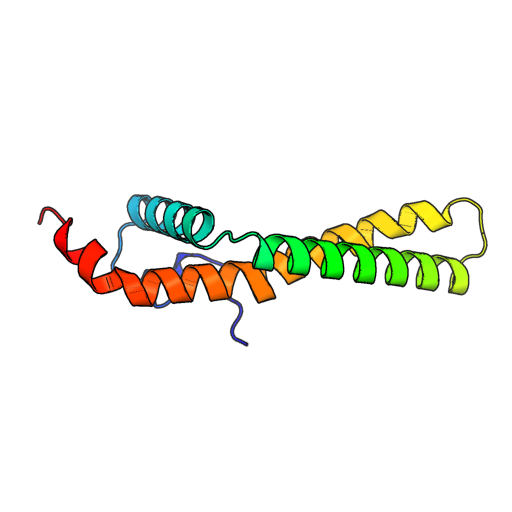OM 714 O O . ALA A 1 89 ? -5.766 -2.650 10.968 1.00 86.81 89 ALA A O 1
ATOM 715 N N . ARG A 1 90 ? -5.450 -4.107 9.300 1.00 88.00 90 ARG A N 1
ATOM 716 C CA . ARG A 1 90 ? -6.396 -5.095 9.837 1.00 88.00 90 ARG A CA 1
ATOM 717 C C . ARG A 1 90 ? -5.907 -5.748 11.127 1.00 88.00 90 ARG A C 1
ATOM 719 O O . ARG A 1 90 ? -6.733 -5.996 11.996 1.00 88.00 90 ARG A O 1
ATOM 726 N N . ARG A 1 91 ? -4.606 -6.029 11.268 1.00 87.31 91 ARG A N 1
ATOM 727 C CA . ARG A 1 91 ? -4.039 -6.537 12.531 1.00 87.31 91 ARG A CA 1
ATOM 728 C C . ARG A 1 91 ? -4.219 -5.525 13.655 1.00 87.31 91 ARG A C 1
ATOM 730 O O . ARG A 1 91 ? -4.801 -5.884 14.671 1.00 87.31 91 ARG A O 1
ATOM 737 N N . TRP A 1 92 ? -3.871 -4.263 13.408 1.00 87.50 92 TRP A N 1
ATOM 738 C CA . TRP A 1 92 ? -4.083 -3.189 14.376 1.00 87.50 92 TRP A CA 1
ATOM 739 C C . TRP A 1 92 ? -5.558 -3.059 14.782 1.00 87.50 92 TRP A C 1
ATOM 741 O O . TRP A 1 92 ? -5.861 -2.993 15.969 1.00 87.50 92 TRP A O 1
ATOM 751 N N . LEU A 1 93 ? -6.484 -3.113 13.811 1.00 87.19 93 LEU A N 1
ATOM 752 C CA . LEU A 1 93 ? -7.926 -3.074 14.085 1.00 87.19 93 LEU A CA 1
ATOM 753 C C . LEU A 1 93 ? -8.402 -4.244 14.947 1.00 87.19 93 LEU A C 1
ATOM 755 O O . LEU A 1 93 ? -9.275 -4.040 15.777 1.00 87.19 93 LEU A O 1
ATOM 759 N N . ARG A 1 94 ? -7.867 -5.456 14.759 1.00 85.56 94 ARG A N 1
ATOM 760 C CA . ARG A 1 94 ? -8.225 -6.615 15.596 1.00 85.56 94 ARG A CA 1
ATOM 761 C C . ARG A 1 94 ? -7.683 -6.476 17.007 1.00 85.56 94 ARG A C 1
ATOM 763 O O . ARG A 1 94 ? -8.397 -6.767 17.956 1.00 85.56 94 ARG A O 1
ATOM 770 N N . GLU A 1 95 ? -6.437 -6.032 17.122 1.00 86.62 95 GLU A N 1
ATOM 771 C CA . GLU A 1 95 ? -5.779 -5.821 18.408 1.00 86.62 95 GLU A CA 1
ATOM 772 C C . GLU A 1 95 ? -6.504 -4.747 19.218 1.00 86.62 95 GLU A C 1
ATOM 774 O O . GLU A 1 95 ? -6.743 -4.963 20.392 1.00 86.62 95 GLU A O 1
ATOM 779 N N . HIS A 1 96 ? -6.957 -3.658 18.592 1.00 83.19 96 HIS A N 1
ATOM 780 C CA . HIS A 1 96 ? -7.578 -2.523 19.288 1.00 83.19 96 HIS A CA 1
ATOM 781 C C . HIS A 1 96 ? -9.113 -2.494 19.160 1.00 83.19 96 HIS A C 1
ATOM 783 O O . HIS A 1 96 ? -9.750 -1.512 19.535 1.00 83.19 96 HIS A O 1
ATOM 789 N N . ALA A 1 97 ? -9.741 -3.564 18.655 1.00 75.94 97 ALA A N 1
ATOM 790 C CA . ALA A 1 97 ? -11.198 -3.631 18.472 1.00 75.94 97 ALA A CA 1
ATOM 791 C C . ALA A 1 97 ? -11.959 -3.389 19.787 1.00 75.94 97 ALA A C 1
ATOM 793 O O . ALA A 1 97 ? -12.941 -2.654 19.818 1.00 75.94 97 ALA A O 1
ATOM 794 N N . HIS A 1 98 ? -11.458 -3.963 20.882 1.00 70.12 98 HIS A N 1
ATOM 795 C CA . HIS A 1 98 ? -12.057 -3.863 22.211 1.00 70.12 98 HIS A CA 1
ATOM 796 C C . HIS A 1 98 ? -11.922 -2.460 22.831 1.00 70.12 98 HIS A C 1
ATOM 798 O O . HIS A 1 98 ? -12.785 -2.029 23.593 1.00 70.12 98 HIS A O 1
ATOM 804 N N . GLU A 1 99 ? -10.875 -1.711 22.478 1.00 70.62 99 GLU A N 1
ATOM 805 C CA . GLU A 1 99 ? -10.716 -0.310 22.884 1.00 70.62 99 GLU A CA 1
ATOM 806 C C . GLU A 1 99 ? -11.634 0.614 22.076 1.00 70.62 99 GLU A C 1
ATOM 808 O O . GLU A 1 99 ? -12.174 1.586 22.601 1.00 70.62 99 GLU A O 1
ATOM 813 N N . LEU A 1 100 ? -11.862 0.285 20.803 1.00 65.19 100 LEU A N 1
ATOM 814 C CA . LEU A 1 100 ? -12.720 1.050 19.901 1.00 65.19 100 LEU A CA 1
ATOM 815 C C . LEU A 1 100 ? -14.211 0.968 20.266 1.00 65.19 100 LEU A C 1
ATOM 817 O O . LEU A 1 100 ? -14.928 1.952 20.045 1.00 65.19 100 LEU A O 1
ATOM 821 N N . ASP A 1 101 ? -14.656 -0.146 20.854 1.00 63.25 101 ASP A N 1
ATOM 822 C CA . ASP A 1 101 ? -16.002 -0.292 21.431 1.00 63.25 101 ASP A CA 1
ATOM 823 C C . ASP A 1 101 ? -16.173 0.541 22.713 1.00 63.25 101 ASP A C 1
ATOM 825 O O . ASP A 1 101 ? -17.241 1.105 22.948 1.00 63.25 101 ASP A O 1
ATOM 829 N N . ARG A 1 102 ? -15.104 0.725 23.501 1.00 54.62 102 ARG A N 1
ATOM 830 C CA . ARG A 1 102 ? -15.118 1.479 24.770 1.00 54.62 102 ARG A CA 1
ATOM 831 C C . ARG A 1 102 ? -15.399 2.979 24.604 1.00 54.62 102 ARG A C 1
ATOM 833 O O . ARG A 1 102 ? -15.857 3.622 25.541 1.00 54.62 102 ARG A O 1
ATOM 840 N N . TYR A 1 103 ? -15.143 3.531 23.417 1.00 51.22 103 TYR A N 1
ATOM 841 C CA . TYR A 1 103 ? -15.397 4.936 23.068 1.00 51.22 103 TYR A CA 1
ATOM 842 C C . TYR A 1 103 ? -16.661 5.134 22.214 1.00 51.22 103 TYR A C 1
ATOM 844 O O . TYR A 1 103 ? -16.806 6.164 21.551 1.00 51.22 103 TYR A O 1
ATOM 852 N N . ALA A 1 104 ? -17.570 4.157 22.163 1.00 49.69 104 ALA A N 1
ATOM 853 C CA . ALA A 1 104 ? -18.878 4.350 21.550 1.00 49.69 104 ALA A CA 1
ATOM 854 C C . ALA A 1 104 ? -19.833 5.033 22.553 1.00 49.69 104 ALA A C 1
ATOM 856 O O . ALA A 1 104 ? -20.238 4.383 23.514 1.00 49.69 104 ALA A O 1
ATOM 857 N N . PRO A 1 105 ? -20.232 6.309 22.362 1.00 48.31 105 PRO A N 1
ATOM 858 C CA . PRO A 1 105 ? -21.511 6.735 22.910 1.00 48.31 105 PRO A CA 1
ATOM 859 C C . PRO A 1 105 ? -22.600 5.884 22.242 1.00 48.31 105 PRO A C 1
ATOM 861 O O . PRO A 1 105 ? -22.539 5.658 21.026 1.00 48.31 105 PRO A O 1
ATOM 864 N N . ALA A 1 106 ? -23.506 5.364 23.070 1.00 51.06 106 ALA A N 1
ATOM 865 C CA . ALA A 1 106 ? -24.722 4.676 22.647 1.00 51.06 106 ALA A CA 1
ATOM 866 C C . ALA A 1 106 ? -25.546 5.529 21.668 1.00 51.06 106 ALA A C 1
ATOM 868 O O . ALA A 1 106 ? -25.504 6.777 21.792 1.00 51.06 106 ALA A O 1
#

pLDDT: mean 81.55, std 9.11, range [48.31, 91.62]

Radius of gyration: 18.21 Å; chains: 1; bounding box: 41×22×52 Å